Protein AF-A0A4P9Y9Q7-F1 (afdb_monomer_lite)

pLDDT: mean 98.29, std 0.72, range [94.69, 98.94]

InterPro domains:
  IPR002110 Ankyrin repeat [PF12796] (1-84)
  IPR002110 Ankyrin repeat [PF12796] (93-169)
  IPR002110 Ankyrin repeat [SM00248] (24-54)
  IPR002110 Ankyrin repeat [SM00248] (55-85)
  IPR002110 Ankyrin repeat [SM00248] (86-116)
  IPR002110 Ankyrin repeat [SM00248] (117-147)
  IPR036770 Ankyrin repeat-containing domain superfamily [G3DSA:1.25.40.20] (1-81)
  IPR036770 Ankyrin repeat-containing domain superfamily [G3DSA:1.25.40.20] (82-169)
  IPR036770 Ankyrin repeat-containing domain superfamily [SSF48403] (1-169)

Radius of gyration: 17.68 Å; chains: 1; bounding box: 41×24×50 Å

Secondary structure (DSSP, 8-state):
-GGGT-HHHHHHHHHSTT--TTHHHHHHHHHHHHTT-HHHHHHHHHSTT--TTHHHHHHHHHHHHTT-HHHHHHHHTSTT--TTHHHHHHHHHHHHHT-HHHHHHHHTSTT--TTHHHHHHHHHHHHHT-HHHHHHHHTSTT--TTHHHHHHHHHHHHHT-HHHHHHH-

Structure (mmCIF, N/CA/C/O backbone):
data_AF-A0A4P9Y9Q7-F1
#
_entry.id   AF-A0A4P9Y9Q7-F1
#
loop_
_atom_site.group_PDB
_atom_site.id
_atom_site.type_symbol
_atom_site.label_atom_id
_atom_site.label_alt_id
_atom_site.label_comp_id
_atom_site.label_asym_id
_atom_site.label_entity_id
_atom_site.label_seq_id
_atom_site.pdbx_PDB_ins_code
_atom_site.Cartn_x
_atom_site.Cartn_y
_atom_site.Cartn_z
_atom_site.occupancy
_atom_site.B_iso_or_equiv
_atom_site.auth_seq_id
_atom_site.auth_comp_id
_atom_site.auth_asym_id
_atom_site.auth_atom_id
_atom_site.pdbx_PDB_model_num
ATOM 1 N N . ALA A 1 1 ? 17.205 9.954 -12.767 1.00 95.06 1 ALA A N 1
ATOM 2 C CA . ALA A 1 1 ? 16.114 10.262 -13.720 1.00 95.06 1 ALA A CA 1
ATOM 3 C C . ALA A 1 1 ? 14.741 9.915 -13.139 1.00 95.06 1 ALA A C 1
ATOM 5 O O . ALA A 1 1 ? 13.891 10.799 -13.084 1.00 95.06 1 ALA A O 1
ATOM 6 N N . SER A 1 2 ? 14.554 8.688 -12.636 1.00 96.81 2 SER A N 1
ATOM 7 C CA . SER A 1 2 ? 13.266 8.188 -12.132 1.00 96.81 2 SER A CA 1
ATOM 8 C C . SER A 1 2 ? 12.683 8.979 -10.956 1.00 96.81 2 SER A C 1
ATOM 10 O O . SER A 1 2 ? 11.522 9.361 -11.007 1.00 96.81 2 SER A O 1
ATOM 12 N N . GLN A 1 3 ? 13.505 9.329 -9.959 1.00 97.62 3 GLN A N 1
ATOM 13 C CA . GLN A 1 3 ? 13.097 10.163 -8.813 1.00 97.62 3 GLN A CA 1
ATOM 14 C C . GLN A 1 3 ? 12.492 11.518 -9.217 1.00 97.62 3 GLN A C 1
ATOM 16 O O . GLN A 1 3 ? 11.604 12.027 -8.546 1.00 97.62 3 GLN A O 1
ATOM 21 N N . ASN A 1 4 ? 12.977 12.096 -10.318 1.00 97.94 4 ASN A N 1
ATOM 22 C CA . ASN A 1 4 ? 12.585 13.424 -10.794 1.00 97.94 4 ASN A CA 1
ATOM 23 C C . ASN A 1 4 ? 11.605 13.355 -11.978 1.00 97.94 4 ASN A C 1
ATOM 25 O O . ASN A 1 4 ? 11.464 14.343 -12.696 1.00 97.94 4 ASN A O 1
ATOM 29 N N . GLY A 1 5 ? 11.014 12.186 -12.255 1.00 97.62 5 GLY A N 1
ATOM 30 C CA . GLY A 1 5 ? 10.005 12.032 -13.306 1.00 97.62 5 GLY A CA 1
ATOM 31 C C . GLY A 1 5 ? 10.515 12.312 -14.723 1.00 97.62 5 GLY A C 1
ATOM 32 O O . GLY A 1 5 ? 9.748 12.717 -15.590 1.00 97.62 5 GLY A O 1
ATOM 33 N N . ARG A 1 6 ? 11.822 12.162 -14.986 1.00 98.44 6 ARG A N 1
ATOM 34 C CA . ARG A 1 6 ? 12.420 12.499 -16.293 1.00 98.44 6 ARG A CA 1
ATOM 35 C C . ARG A 1 6 ? 12.188 11.371 -17.304 1.00 98.44 6 ARG A C 1
ATOM 37 O O . ARG A 1 6 ? 13.109 10.610 -17.582 1.00 98.44 6 ARG A O 1
ATOM 44 N N . ILE A 1 7 ? 10.964 11.274 -17.826 1.00 98.25 7 ILE A N 1
ATOM 45 C CA . ILE A 1 7 ? 10.473 10.170 -18.676 1.00 98.25 7 ILE A CA 1
ATOM 46 C C . ILE A 1 7 ? 11.435 9.856 -19.831 1.00 98.25 7 ILE A C 1
ATOM 48 O O . ILE A 1 7 ? 11.906 8.728 -19.937 1.00 98.25 7 ILE A O 1
ATOM 52 N N . GLU A 1 8 ? 11.788 10.846 -20.655 1.00 98.38 8 GLU A N 1
ATOM 53 C CA . GLU A 1 8 ? 12.635 10.619 -21.839 1.00 98.38 8 GLU A CA 1
ATOM 54 C C . GLU A 1 8 ? 14.058 10.169 -21.480 1.00 98.38 8 GLU A C 1
ATOM 56 O O . GLU A 1 8 ? 14.638 9.324 -22.157 1.00 98.38 8 GLU A O 1
ATOM 61 N N . VAL A 1 9 ? 14.599 10.649 -20.355 1.00 98.44 9 VAL A N 1
ATOM 62 C CA . VAL A 1 9 ? 15.901 10.185 -19.851 1.00 98.44 9 VAL A CA 1
ATOM 63 C C . VAL A 1 9 ? 15.800 8.741 -19.359 1.00 98.44 9 VAL A C 1
ATOM 65 O O . VAL A 1 9 ? 16.712 7.959 -19.594 1.00 98.44 9 VAL A O 1
ATOM 68 N N . VAL A 1 10 ? 14.701 8.365 -18.697 1.00 98.44 10 VAL A N 1
ATOM 69 C CA . VAL A 1 10 ? 14.476 6.973 -18.274 1.00 98.44 10 VAL A CA 1
ATOM 70 C C . VAL A 1 10 ? 14.375 6.052 -19.490 1.00 98.44 10 VAL A C 1
ATOM 72 O O . VAL A 1 10 ? 15.064 5.040 -19.510 1.00 98.44 10 VAL A O 1
ATOM 75 N N . LYS A 1 11 ? 13.601 6.415 -20.523 1.00 98.31 11 LYS A N 1
ATOM 76 C CA . LYS A 1 11 ? 13.508 5.628 -21.767 1.00 98.31 11 LYS A CA 1
ATOM 77 C C . LYS A 1 11 ? 14.877 5.412 -22.411 1.00 98.31 11 LYS A C 1
ATOM 79 O O . LYS A 1 11 ? 15.222 4.283 -22.740 1.00 98.31 11 LYS A O 1
ATOM 84 N N . LEU A 1 12 ? 15.658 6.486 -22.553 1.00 98.19 12 LEU A N 1
ATOM 85 C CA . LEU A 1 12 ? 16.999 6.422 -23.133 1.00 98.19 12 LEU A CA 1
ATOM 86 C C . LEU A 1 12 ? 17.926 5.508 -22.317 1.00 98.19 12 LEU A C 1
ATOM 88 O O . LEU A 1 12 ? 18.636 4.692 -22.893 1.00 98.19 12 LEU A O 1
ATOM 92 N N . LEU A 1 13 ? 17.898 5.616 -20.985 1.00 97.94 13 LEU A N 1
ATOM 93 C CA . LEU A 1 13 ? 18.719 4.781 -20.106 1.00 97.94 13 LEU A CA 1
ATOM 94 C C . LEU A 1 13 ? 18.309 3.304 -20.155 1.00 97.94 13 LEU A C 1
ATOM 96 O O . LEU A 1 13 ? 19.184 2.451 -20.183 1.00 97.94 13 LEU A O 1
ATOM 100 N N . LEU A 1 14 ? 17.010 2.988 -20.193 1.00 97.81 14 LEU A N 1
ATOM 101 C CA . LEU A 1 14 ? 16.543 1.596 -20.255 1.00 97.81 14 LEU A CA 1
ATOM 102 C C . LEU A 1 14 ? 16.912 0.902 -21.573 1.00 97.81 14 LEU A C 1
ATOM 104 O O . LEU A 1 14 ? 17.129 -0.309 -21.574 1.00 97.81 14 LEU A O 1
ATOM 108 N N . ALA A 1 15 ? 17.030 1.658 -22.669 1.00 97.69 15 ALA A N 1
ATOM 109 C CA . ALA A 1 15 ? 17.460 1.139 -23.967 1.00 97.69 15 ALA A CA 1
ATOM 110 C C . ALA A 1 15 ? 18.963 0.794 -24.032 1.00 97.69 15 ALA A C 1
ATOM 112 O O . ALA A 1 15 ? 19.380 0.059 -24.926 1.00 97.69 15 ALA A O 1
ATOM 113 N N . ASP A 1 16 ? 19.784 1.309 -23.112 1.00 97.50 16 ASP A N 1
ATOM 114 C CA . ASP A 1 16 ? 21.216 1.013 -23.054 1.00 97.50 16 ASP A CA 1
ATOM 115 C C . ASP A 1 16 ? 21.466 -0.263 -22.235 1.00 97.50 16 ASP A C 1
ATOM 117 O O . ASP A 1 16 ? 21.176 -0.331 -21.039 1.00 97.50 16 ASP A O 1
ATOM 121 N N . SER A 1 17 ? 22.050 -1.285 -22.864 1.00 94.69 17 SER A N 1
ATOM 122 C CA . SER A 1 17 ? 22.299 -2.587 -22.232 1.00 94.69 17 SER A CA 1
ATOM 123 C C . SER A 1 17 ? 23.288 -2.535 -21.064 1.00 94.69 17 SER A C 1
ATOM 125 O O . SER A 1 17 ? 23.381 -3.494 -20.303 1.00 94.69 17 SER A O 1
ATOM 127 N N . ARG A 1 18 ? 24.052 -1.444 -20.919 1.00 96.88 18 ARG A N 1
ATOM 128 C CA . ARG A 1 18 ? 24.986 -1.242 -19.801 1.00 96.88 18 ARG A CA 1
ATOM 129 C C . ARG A 1 18 ? 24.283 -0.756 -18.537 1.00 96.88 18 ARG A C 1
ATOM 131 O O . ARG A 1 18 ? 24.880 -0.787 -17.464 1.00 96.88 18 ARG A O 1
ATOM 138 N N . VAL A 1 19 ? 23.051 -0.263 -18.658 1.00 97.44 19 VAL A N 1
ATOM 139 C CA . VAL A 1 19 ? 22.256 0.191 -17.520 1.00 97.44 19 VAL A CA 1
ATOM 140 C C . VAL A 1 19 ? 21.544 -1.006 -16.913 1.00 97.44 19 VAL A C 1
ATOM 142 O O . VAL A 1 19 ? 20.768 -1.686 -17.581 1.00 97.44 19 VAL A O 1
ATOM 145 N N . ASP A 1 20 ? 21.776 -1.222 -15.625 1.00 97.75 20 ASP A N 1
ATOM 146 C CA . ASP A 1 20 ? 21.028 -2.175 -14.817 1.00 97.75 20 ASP A CA 1
ATOM 147 C C . ASP A 1 20 ? 19.927 -1.438 -14.027 1.00 97.75 20 ASP A C 1
ATOM 149 O O . ASP A 1 20 ? 20.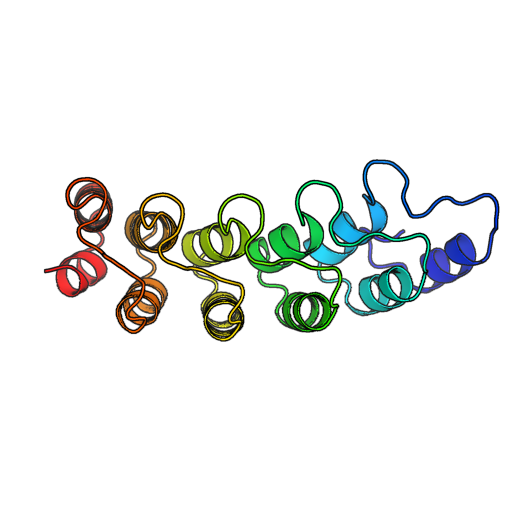232 -0.737 -13.055 1.00 97.75 20 ASP A O 1
ATOM 153 N N . PRO A 1 21 ? 18.643 -1.545 -14.422 1.00 97.25 21 PRO A N 1
ATOM 154 C CA . PRO A 1 21 ? 17.556 -0.875 -13.716 1.00 97.25 21 PRO A CA 1
ATOM 155 C C . PRO A 1 21 ? 17.216 -1.526 -12.363 1.00 97.25 21 PRO A C 1
ATOM 157 O O . PRO A 1 21 ? 16.503 -0.897 -11.572 1.00 97.25 21 PRO A O 1
ATOM 160 N N . SER A 1 22 ? 17.753 -2.726 -12.089 1.00 97.62 22 SER A N 1
ATOM 161 C CA . SER A 1 22 ? 17.583 -3.474 -10.836 1.00 97.62 22 SER A CA 1
ATOM 162 C C . SER A 1 22 ? 18.587 -3.089 -9.743 1.00 97.62 22 SER A C 1
ATOM 164 O O . SER A 1 22 ? 18.421 -3.466 -8.580 1.00 97.62 22 SER A O 1
ATOM 166 N N . ALA A 1 23 ? 19.592 -2.278 -10.087 1.00 97.62 23 ALA A N 1
ATOM 167 C CA . ALA A 1 23 ? 20.644 -1.852 -9.174 1.00 97.62 23 ALA A CA 1
ATOM 168 C C . ALA A 1 23 ? 20.107 -1.208 -7.877 1.00 97.62 23 ALA A C 1
ATOM 170 O O . ALA A 1 23 ? 19.099 -0.486 -7.870 1.00 97.62 23 ALA A O 1
ATOM 171 N N . CYS A 1 24 ? 20.837 -1.433 -6.776 1.00 97.44 24 CYS A N 1
ATOM 172 C CA . CYS A 1 24 ? 20.500 -0.953 -5.429 1.00 97.44 24 CYS A CA 1
ATOM 173 C C . CYS A 1 24 ? 19.081 -1.361 -4.986 1.00 97.44 24 CYS A C 1
ATOM 175 O O . CYS A 1 24 ? 18.295 -0.513 -4.561 1.00 97.44 24 CYS A O 1
ATOM 177 N N . ASP A 1 25 ? 18.747 -2.644 -5.122 1.00 97.75 25 ASP A N 1
ATOM 178 C CA . ASP A 1 25 ? 17.429 -3.198 -4.791 1.00 97.75 25 ASP A CA 1
ATOM 179 C C . ASP A 1 25 ? 16.292 -2.466 -5.513 1.00 97.75 25 ASP A C 1
ATOM 181 O O . ASP A 1 25 ? 15.342 -1.980 -4.890 1.00 97.75 25 ASP A O 1
ATOM 185 N N . ASN A 1 26 ? 16.417 -2.339 -6.837 1.00 98.12 26 ASN A N 1
ATOM 186 C CA . ASN A 1 26 ? 15.435 -1.682 -7.696 1.00 98.12 26 ASN A CA 1
ATOM 187 C C . ASN A 1 26 ? 15.112 -0.243 -7.234 1.00 98.12 26 ASN A C 1
ATOM 189 O O . ASN A 1 26 ? 13.963 0.212 -7.246 1.00 98.12 26 ASN A O 1
ATOM 193 N N . ASN A 1 27 ? 16.134 0.520 -6.826 1.00 98.25 27 ASN A N 1
ATOM 194 C CA . ASN A 1 27 ? 15.951 1.879 -6.297 1.00 98.25 27 ASN A CA 1
ATOM 195 C C . ASN A 1 27 ? 15.240 2.815 -7.295 1.00 98.25 27 ASN A C 1
ATOM 197 O O . ASN A 1 27 ? 14.516 3.735 -6.912 1.00 98.25 27 ASN A O 1
ATOM 201 N N . SER A 1 28 ? 15.426 2.572 -8.595 1.00 98.19 28 SER A N 1
ATOM 202 C CA . SER A 1 28 ? 14.826 3.355 -9.676 1.00 98.19 28 SER A CA 1
ATOM 203 C C . SER A 1 28 ? 13.289 3.377 -9.603 1.00 98.19 28 SER A C 1
ATOM 205 O O . SER A 1 28 ? 12.697 4.463 -9.614 1.00 98.19 28 SER A O 1
ATOM 207 N N . ILE A 1 29 ? 12.648 2.209 -9.474 1.00 98.81 29 ILE A N 1
ATOM 208 C CA . ILE A 1 29 ? 11.188 2.078 -9.371 1.00 98.81 29 ILE A CA 1
ATOM 209 C C . ILE A 1 29 ? 10.692 2.519 -8.000 1.00 98.81 29 ILE A C 1
ATOM 211 O O . ILE A 1 29 ? 9.697 3.237 -7.931 1.00 98.81 29 ILE A O 1
ATOM 215 N N . ARG A 1 30 ? 11.424 2.215 -6.921 1.00 98.69 30 ARG A N 1
ATOM 216 C CA . ARG A 1 30 ? 11.085 2.666 -5.561 1.00 98.69 30 ARG A CA 1
ATOM 217 C C . ARG A 1 30 ? 10.987 4.190 -5.478 1.00 98.69 30 ARG A C 1
ATOM 219 O O . ARG A 1 30 ? 9.993 4.719 -4.985 1.00 98.69 30 ARG A O 1
ATOM 226 N N . LEU A 1 31 ? 11.964 4.914 -6.032 1.00 98.75 31 LEU A N 1
ATOM 227 C CA . LEU A 1 31 ? 11.954 6.381 -6.056 1.00 98.75 31 LEU A CA 1
ATOM 228 C C . LEU A 1 31 ? 10.891 6.959 -6.995 1.00 98.75 31 LEU A C 1
ATOM 230 O O . LEU A 1 31 ? 10.329 8.009 -6.684 1.00 98.75 31 LEU A O 1
ATOM 234 N N . ALA A 1 32 ? 10.600 6.308 -8.123 1.00 98.81 32 ALA A N 1
ATOM 235 C CA . ALA A 1 32 ? 9.495 6.722 -8.987 1.00 98.81 32 ALA A CA 1
ATOM 236 C C . ALA A 1 32 ? 8.144 6.578 -8.269 1.00 98.81 32 ALA A C 1
ATOM 238 O O . ALA A 1 32 ? 7.332 7.500 -8.313 1.00 98.81 32 ALA A O 1
ATOM 239 N N . CYS A 1 33 ? 7.947 5.466 -7.554 1.00 98.81 33 CYS A N 1
ATOM 240 C CA . CYS A 1 33 ? 6.732 5.189 -6.795 1.00 98.81 33 CYS A CA 1
ATOM 241 C C . CYS A 1 33 ? 6.561 6.149 -5.618 1.00 98.81 33 CYS A C 1
ATOM 243 O O . CYS A 1 33 ? 5.485 6.716 -5.452 1.00 98.81 33 CYS A O 1
ATOM 245 N N . LYS A 1 34 ? 7.638 6.408 -4.863 1.00 98.75 34 LYS A N 1
ATOM 246 C CA . LYS A 1 34 ? 7.659 7.373 -3.753 1.00 98.75 34 LYS A CA 1
ATOM 247 C C . LYS A 1 34 ? 7.244 8.787 -4.156 1.00 98.75 34 LYS A C 1
ATOM 249 O O . LYS A 1 34 ? 6.699 9.495 -3.325 1.00 98.75 34 LYS A O 1
ATOM 254 N N . ASN A 1 35 ? 7.569 9.205 -5.380 1.00 98.62 35 ASN A N 1
ATOM 255 C CA . ASN A 1 35 ? 7.296 10.558 -5.877 1.00 98.62 35 ASN A CA 1
ATOM 256 C C . ASN A 1 35 ? 6.107 10.612 -6.854 1.00 98.62 35 ASN A C 1
ATOM 258 O O . ASN A 1 35 ? 5.862 11.656 -7.455 1.00 98.62 35 ASN A O 1
ATOM 262 N N . GLY A 1 36 ? 5.391 9.501 -7.054 1.00 98.50 36 GLY A N 1
ATOM 263 C CA . GLY A 1 36 ? 4.152 9.486 -7.831 1.00 98.50 36 GLY A CA 1
ATOM 264 C C . GLY A 1 36 ? 4.326 9.581 -9.347 1.00 98.50 36 GLY A C 1
ATOM 265 O O . GLY A 1 36 ? 3.377 9.929 -10.048 1.00 98.50 36 GLY A O 1
ATOM 266 N N . HIS A 1 37 ? 5.511 9.277 -9.886 1.00 98.81 37 HIS A N 1
ATOM 267 C CA . HIS A 1 37 ? 5.804 9.421 -11.319 1.00 98.81 37 HIS A CA 1
ATOM 268 C C . HIS A 1 37 ? 5.237 8.256 -12.136 1.00 98.81 37 HIS A C 1
ATOM 270 O O . HIS A 1 37 ? 5.984 7.407 -12.618 1.00 98.81 37 HIS A O 1
ATOM 276 N N . ILE A 1 38 ? 3.914 8.218 -12.301 1.00 98.69 38 ILE A N 1
ATOM 277 C CA . ILE A 1 38 ? 3.176 7.087 -12.886 1.00 98.69 38 ILE A CA 1
ATOM 278 C C . ILE A 1 38 ? 3.730 6.605 -14.236 1.00 98.69 38 ILE A C 1
ATOM 280 O O . ILE A 1 38 ? 3.918 5.407 -14.426 1.00 98.69 38 ILE A O 1
ATOM 284 N N . GLU A 1 39 ? 4.074 7.513 -15.150 1.00 98.75 39 GLU A N 1
ATOM 285 C CA . GLU A 1 39 ? 4.610 7.139 -16.467 1.00 98.75 39 GLU A CA 1
ATOM 286 C C . GLU A 1 39 ? 6.014 6.526 -16.378 1.00 98.75 39 GLU A C 1
ATOM 288 O O . GLU A 1 39 ? 6.347 5.614 -17.130 1.00 98.75 39 GLU A O 1
ATOM 293 N N . VAL A 1 40 ? 6.829 6.962 -15.414 1.00 98.88 40 VAL A N 1
ATOM 294 C CA . VAL A 1 40 ? 8.121 6.322 -15.134 1.00 98.88 40 VAL A CA 1
ATOM 295 C C . VAL A 1 40 ? 7.911 4.935 -14.527 1.00 98.88 40 VAL A C 1
ATOM 297 O O . VAL A 1 40 ? 8.624 4.008 -14.897 1.00 98.88 40 VAL A O 1
ATOM 300 N N . VAL A 1 41 ? 6.934 4.772 -13.628 1.00 98.88 41 VAL A N 1
ATOM 301 C CA . VAL A 1 41 ? 6.608 3.463 -13.041 1.00 98.88 41 VAL A CA 1
ATOM 302 C C . VAL A 1 41 ? 6.155 2.487 -14.129 1.00 98.88 41 VAL A C 1
ATOM 304 O O . VAL A 1 41 ? 6.671 1.378 -14.174 1.00 98.88 41 VAL A O 1
ATOM 307 N N . LYS A 1 42 ? 5.284 2.906 -15.059 1.00 98.81 42 LYS A N 1
ATOM 308 C CA . LYS A 1 42 ? 4.870 2.080 -16.210 1.00 98.81 42 LYS A CA 1
ATOM 309 C C . LYS A 1 42 ? 6.060 1.620 -17.053 1.00 98.81 42 LYS A C 1
ATOM 311 O O . LYS A 1 42 ? 6.151 0.440 -17.375 1.00 98.81 42 LYS A O 1
ATOM 316 N N . LEU A 1 43 ? 6.974 2.535 -17.387 1.00 98.62 43 LEU A N 1
ATOM 317 C CA . LEU A 1 43 ? 8.178 2.202 -18.157 1.00 98.62 43 LEU A CA 1
ATOM 318 C C . LEU A 1 43 ? 9.063 1.189 -17.431 1.00 98.62 43 LEU A C 1
ATOM 320 O O . LEU A 1 43 ? 9.551 0.254 -18.054 1.00 98.62 43 LEU A O 1
ATOM 324 N N . LEU A 1 44 ? 9.262 1.373 -16.124 1.00 98.69 44 LEU A N 1
ATOM 325 C CA . LEU A 1 44 ? 10.085 0.472 -15.323 1.00 98.69 44 LEU A CA 1
ATOM 326 C C . LEU A 1 44 ? 9.426 -0.901 -15.161 1.00 98.69 44 LEU A C 1
ATOM 328 O O . LEU A 1 44 ? 10.107 -1.901 -15.319 1.00 98.69 44 LEU A O 1
ATOM 332 N N . LEU A 1 45 ? 8.114 -0.973 -14.915 1.00 98.69 45 LEU A N 1
ATOM 333 C CA . LEU A 1 45 ? 7.395 -2.249 -14.792 1.00 98.69 45 LEU A CA 1
ATOM 334 C C . LEU A 1 45 ? 7.382 -3.062 -16.092 1.00 98.69 45 LEU A C 1
ATOM 336 O O . LEU A 1 45 ? 7.334 -4.291 -16.023 1.00 98.69 45 LEU A O 1
ATOM 340 N N . ALA A 1 46 ? 7.424 -2.393 -17.248 1.00 98.44 46 ALA A N 1
ATOM 341 C CA . ALA A 1 46 ? 7.500 -3.035 -18.558 1.00 98.44 46 ALA A CA 1
ATOM 342 C C . ALA A 1 46 ? 8.885 -3.639 -18.861 1.00 98.44 46 ALA A C 1
ATOM 344 O O . ALA A 1 46 ? 9.001 -4.476 -19.756 1.00 98.44 46 ALA A O 1
ATOM 345 N N . ASP A 1 47 ? 9.929 -3.235 -18.135 1.00 98.19 47 ASP A N 1
ATOM 346 C CA . ASP A 1 47 ? 11.265 -3.808 -18.265 1.00 98.19 47 ASP A CA 1
ATOM 347 C C . ASP A 1 47 ? 11.385 -5.065 -17.394 1.00 98.19 47 ASP A C 1
ATOM 349 O O . ASP A 1 47 ? 11.268 -5.012 -16.169 1.00 98.19 47 ASP A O 1
ATOM 353 N N . SER A 1 48 ? 11.643 -6.218 -18.016 1.00 97.19 48 SER A N 1
ATOM 354 C CA . SER A 1 48 ? 11.696 -7.511 -17.322 1.00 97.19 48 SER A CA 1
ATOM 355 C C . SER A 1 48 ? 12.830 -7.625 -16.301 1.00 97.19 48 SER A C 1
ATOM 357 O O . SER A 1 48 ? 12.821 -8.548 -15.491 1.00 97.19 48 SER A O 1
ATOM 359 N N . ARG A 1 49 ? 13.823 -6.728 -16.349 1.00 98.00 49 ARG A N 1
ATOM 360 C CA . ARG A 1 49 ? 14.925 -6.676 -15.378 1.00 98.00 49 ARG A CA 1
ATOM 361 C C . ARG A 1 49 ? 14.496 -6.033 -14.059 1.00 98.00 49 ARG A C 1
ATOM 363 O O . ARG A 1 49 ? 15.180 -6.214 -13.060 1.00 98.00 49 ARG A O 1
ATOM 370 N N . VAL A 1 50 ? 13.403 -5.268 -14.050 1.00 98.62 50 VAL A N 1
ATOM 371 C CA . VAL A 1 50 ? 12.898 -4.598 -12.849 1.00 98.62 50 VAL A CA 1
ATOM 372 C C . VAL A 1 50 ? 12.032 -5.556 -12.043 1.00 98.62 50 VAL A C 1
ATOM 374 O O . VAL A 1 50 ? 11.064 -6.124 -12.548 1.00 98.62 50 VAL A O 1
ATOM 377 N N . ASP A 1 51 ? 12.344 -5.670 -10.758 1.00 98.69 51 ASP A N 1
ATOM 378 C CA . ASP A 1 51 ? 11.549 -6.393 -9.774 1.00 98.69 51 ASP A CA 1
ATOM 379 C C . ASP A 1 51 ? 10.866 -5.400 -8.812 1.00 98.69 51 ASP A C 1
ATOM 381 O O . ASP A 1 51 ? 11.529 -4.819 -7.945 1.00 98.69 51 ASP A O 1
ATOM 385 N N . PRO A 1 52 ? 9.542 -5.175 -8.936 1.00 98.62 52 PRO A N 1
ATOM 386 C CA . PRO A 1 52 ? 8.812 -4.276 -8.044 1.00 98.62 52 PRO A CA 1
ATOM 387 C C . PRO A 1 52 ? 8.625 -4.833 -6.620 1.00 98.62 52 PRO A C 1
ATOM 389 O O . PRO A 1 52 ? 8.228 -4.075 -5.731 1.00 98.62 52 PRO A O 1
ATOM 392 N N . SER A 1 53 ? 8.919 -6.119 -6.389 1.00 98.50 53 SER A N 1
ATOM 393 C CA . SER A 1 53 ? 8.834 -6.772 -5.075 1.00 98.50 53 SER A CA 1
ATOM 394 C C . SER A 1 53 ? 10.101 -6.610 -4.226 1.00 98.50 53 SER A C 1
ATOM 396 O O . SER A 1 53 ? 10.099 -6.895 -3.023 1.00 98.50 53 SER A O 1
ATOM 398 N N . ALA A 1 54 ? 11.178 -6.093 -4.825 1.00 98.25 54 ALA A N 1
ATOM 399 C CA . ALA A 1 54 ? 12.460 -5.909 -4.165 1.00 98.25 54 ALA A CA 1
ATOM 400 C C . ALA A 1 54 ? 12.369 -5.038 -2.899 1.00 98.25 54 ALA A C 1
ATOM 402 O O . ALA A 1 54 ? 11.505 -4.166 -2.745 1.00 98.25 54 ALA A O 1
ATOM 403 N N . TYR A 1 55 ? 13.312 -5.274 -1.982 1.00 97.88 55 TYR A N 1
ATOM 404 C CA . TYR A 1 55 ? 13.394 -4.594 -0.687 1.00 97.88 55 TYR A CA 1
ATOM 405 C C . TYR A 1 55 ? 12.090 -4.686 0.132 1.00 97.88 55 TYR A C 1
ATOM 407 O O . TYR A 1 55 ? 11.652 -3.713 0.748 1.00 97.88 55 TYR A O 1
ATOM 415 N N . PHE A 1 56 ? 11.476 -5.875 0.158 1.00 97.88 56 PHE A N 1
ATOM 416 C CA . PHE A 1 56 ? 10.220 -6.151 0.868 1.00 97.88 56 PHE A CA 1
ATOM 417 C C . PHE A 1 56 ? 9.033 -5.331 0.333 1.00 97.88 56 PHE A C 1
ATOM 419 O O . PHE A 1 56 ? 8.323 -4.686 1.106 1.00 97.88 56 PHE A O 1
ATOM 426 N N . ASN A 1 57 ? 8.825 -5.350 -0.988 1.00 98.44 57 ASN A N 1
ATOM 427 C CA . ASN A 1 57 ? 7.746 -4.628 -1.673 1.00 98.44 57 ASN A CA 1
ATOM 428 C C . ASN A 1 57 ? 7.756 -3.115 -1.373 1.00 98.44 57 ASN A C 1
ATOM 430 O O . ASN A 1 57 ? 6.718 -2.467 -1.200 1.00 98.44 57 ASN A O 1
ATOM 434 N N . ASP A 1 58 ? 8.948 -2.515 -1.312 1.00 98.50 58 ASP A N 1
ATOM 435 C CA . ASP A 1 58 ? 9.090 -1.112 -0.909 1.00 98.50 58 ASP A CA 1
ATOM 436 C C . ASP A 1 58 ? 8.439 -0.140 -1.899 1.00 98.50 58 ASP A C 1
ATOM 438 O O . ASP A 1 58 ? 7.981 0.929 -1.506 1.00 98.50 58 ASP A O 1
ATOM 442 N N . ALA A 1 59 ? 8.356 -0.507 -3.181 1.00 98.69 59 ALA A N 1
ATOM 443 C CA . ALA A 1 59 ? 7.712 0.315 -4.201 1.00 98.69 59 ALA A CA 1
ATOM 444 C C . ALA A 1 59 ? 6.236 0.604 -3.862 1.00 98.69 59 ALA A C 1
ATOM 446 O O . ALA A 1 59 ? 5.837 1.771 -3.814 1.00 98.69 59 ALA A O 1
ATOM 447 N N . VAL A 1 60 ? 5.440 -0.432 -3.559 1.00 98.88 60 VAL A N 1
ATOM 448 C CA . VAL A 1 60 ? 4.024 -0.258 -3.179 1.00 98.88 60 VAL A CA 1
ATOM 449 C C . VAL A 1 60 ? 3.895 0.403 -1.816 1.00 98.88 60 VAL A C 1
ATOM 451 O O . VAL A 1 60 ? 3.057 1.288 -1.645 1.00 98.88 60 VAL A O 1
ATOM 454 N N . ARG A 1 61 ? 4.783 0.073 -0.873 1.00 98.75 61 ARG A N 1
ATOM 455 C CA . ARG A 1 61 ? 4.821 0.702 0.447 1.00 98.75 61 ARG A CA 1
ATOM 456 C C . ARG A 1 61 ? 5.016 2.219 0.362 1.00 98.75 61 ARG A C 1
ATOM 458 O O . ARG A 1 61 ? 4.243 2.961 0.964 1.00 98.75 61 ARG A O 1
ATOM 465 N N . LEU A 1 62 ? 6.000 2.679 -0.411 1.00 98.81 62 LEU A N 1
ATOM 466 C CA . LEU A 1 62 ? 6.299 4.101 -0.596 1.00 98.81 62 LEU A CA 1
ATOM 467 C C . LEU A 1 62 ? 5.180 4.835 -1.347 1.00 98.81 62 LEU A C 1
ATOM 469 O O . LEU A 1 62 ? 4.871 5.978 -1.007 1.00 98.81 62 LEU A O 1
ATOM 473 N N . ALA A 1 63 ? 4.550 4.191 -2.336 1.00 98.88 63 ALA A N 1
ATOM 474 C CA . ALA A 1 63 ? 3.387 4.759 -3.020 1.00 98.88 63 ALA A CA 1
ATOM 475 C C . ALA A 1 63 ? 2.195 4.940 -2.062 1.00 98.88 63 ALA A C 1
ATOM 477 O O . ALA A 1 63 ? 1.537 5.982 -2.090 1.00 98.88 63 ALA A O 1
A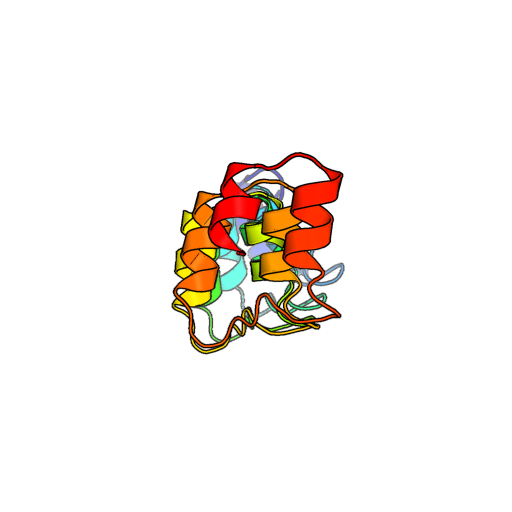TOM 478 N N . CYS A 1 64 ? 1.955 3.958 -1.184 1.00 98.75 64 CYS A N 1
ATOM 479 C CA . CYS A 1 64 ? 0.897 4.012 -0.176 1.00 98.75 64 CYS A CA 1
ATOM 480 C C . CYS A 1 64 ? 1.174 5.077 0.891 1.00 98.75 64 CYS A C 1
ATOM 482 O O . CYS A 1 64 ? 0.280 5.845 1.232 1.00 98.75 64 CYS A O 1
ATOM 484 N N . GLU A 1 65 ? 2.413 5.170 1.380 1.00 98.75 65 GLU A N 1
ATOM 485 C CA . GLU A 1 65 ? 2.834 6.166 2.373 1.00 98.75 65 GLU A CA 1
ATOM 486 C C . GLU A 1 65 ? 2.629 7.611 1.886 1.00 98.75 65 GLU A C 1
ATOM 488 O O . GLU A 1 65 ? 2.257 8.480 2.679 1.00 98.75 65 GLU A O 1
ATOM 493 N N . ASN A 1 66 ? 2.841 7.862 0.589 1.00 98.56 66 ASN A N 1
ATOM 494 C CA . ASN A 1 66 ? 2.793 9.196 -0.025 1.00 98.56 66 ASN A CA 1
ATOM 495 C C . ASN A 1 66 ? 1.482 9.479 -0.789 1.00 98.56 66 ASN A C 1
ATOM 497 O O . ASN A 1 66 ? 1.379 10.487 -1.483 1.00 98.56 66 ASN A O 1
ATOM 501 N N . SER A 1 67 ? 0.457 8.631 -0.638 1.00 98.25 67 SER A N 1
ATOM 502 C CA . SER A 1 67 ? -0.880 8.832 -1.227 1.00 98.25 67 SER A CA 1
ATOM 503 C C . SER A 1 67 ? -0.916 8.891 -2.763 1.00 98.25 67 SER A C 1
ATOM 505 O O . SER A 1 67 ? -1.755 9.561 -3.369 1.00 98.25 67 SER A O 1
ATOM 507 N N . HIS A 1 68 ? -0.015 8.178 -3.441 1.00 98.75 68 HIS A N 1
ATOM 508 C CA . HIS A 1 68 ? 0.022 8.149 -4.905 1.00 98.75 68 HIS A CA 1
ATOM 509 C C . HIS A 1 68 ? -0.968 7.123 -5.468 1.00 98.75 68 HIS A C 1
ATOM 511 O O . HIS A 1 68 ? -0.572 6.078 -5.975 1.00 98.75 68 HIS A O 1
ATOM 517 N N . ILE A 1 69 ? -2.264 7.439 -5.384 1.00 98.81 69 ILE A N 1
ATOM 518 C CA . ILE A 1 69 ? -3.394 6.541 -5.690 1.00 98.81 69 ILE A CA 1
ATOM 519 C C . ILE A 1 69 ? -3.228 5.797 -7.027 1.00 98.81 69 ILE A C 1
ATOM 521 O O . ILE A 1 69 ? -3.342 4.574 -7.066 1.00 98.81 69 ILE A O 1
ATOM 525 N N . GLU A 1 70 ? -2.911 6.500 -8.116 1.00 98.81 70 GLU A N 1
ATOM 526 C CA . GLU A 1 70 ? -2.775 5.863 -9.436 1.00 98.81 70 GLU A CA 1
ATOM 527 C C . GLU A 1 70 ? -1.550 4.942 -9.533 1.00 98.81 70 GLU A C 1
ATOM 529 O O . GLU A 1 70 ? -1.597 3.919 -10.213 1.00 98.81 70 GLU A O 1
ATOM 534 N N . VAL A 1 71 ? -0.472 5.248 -8.802 1.00 98.94 71 VAL A N 1
ATOM 535 C CA . VAL A 1 71 ? 0.685 4.347 -8.689 1.00 98.94 71 VAL A CA 1
ATOM 536 C C . VAL A 1 71 ? 0.323 3.116 -7.864 1.00 98.94 71 VAL A C 1
ATOM 538 O O . VAL A 1 71 ? 0.693 2.013 -8.249 1.00 98.94 71 VAL A O 1
ATOM 541 N N . VAL A 1 72 ? -0.430 3.278 -6.772 1.00 98.88 72 VAL A N 1
ATOM 542 C CA . VAL A 1 72 ? -0.908 2.149 -5.960 1.00 98.88 72 VAL A CA 1
ATOM 543 C C . VAL A 1 72 ? -1.766 1.216 -6.811 1.00 98.88 72 VAL A C 1
ATOM 545 O O . VAL A 1 72 ? -1.467 0.030 -6.871 1.00 98.88 72 VAL A O 1
ATOM 548 N N . LYS A 1 73 ? -2.762 1.734 -7.542 1.00 98.88 73 LYS A N 1
ATOM 549 C CA . LYS A 1 73 ? -3.592 0.922 -8.452 1.00 98.88 73 LYS A CA 1
ATOM 550 C C . LYS A 1 73 ? -2.749 0.164 -9.477 1.00 98.88 73 LYS A C 1
ATOM 552 O O . LYS A 1 73 ? -2.962 -1.029 -9.675 1.00 98.88 73 LYS A O 1
ATOM 557 N N . LEU A 1 74 ? -1.786 0.846 -10.104 1.00 98.88 74 LEU A N 1
ATOM 558 C CA . LEU A 1 74 ? -0.893 0.224 -11.079 1.00 98.88 74 LEU A CA 1
ATOM 559 C C . LEU A 1 74 ? -0.083 -0.916 -10.447 1.00 98.88 74 LEU A C 1
ATOM 561 O O . LEU A 1 74 ? -0.043 -2.008 -11.003 1.00 98.88 74 LEU A O 1
ATOM 565 N N . LEU A 1 75 ? 0.522 -0.688 -9.281 1.00 98.81 75 LEU A N 1
ATOM 566 C CA . LEU A 1 75 ? 1.316 -1.706 -8.591 1.00 98.81 75 LEU A CA 1
ATOM 567 C C . LEU A 1 75 ? 0.462 -2.886 -8.118 1.00 98.81 75 LEU A C 1
ATOM 569 O O . LEU A 1 75 ? 0.883 -4.021 -8.285 1.00 98.81 75 LEU A O 1
ATOM 573 N N . LEU A 1 76 ? -0.743 -2.650 -7.589 1.00 98.81 76 LEU A N 1
ATOM 574 C CA . LEU A 1 76 ? -1.647 -3.726 -7.161 1.00 98.81 76 LEU A CA 1
ATOM 575 C C . LEU A 1 76 ? -2.092 -4.622 -8.326 1.00 98.81 76 LEU A C 1
ATOM 577 O O . LEU A 1 76 ? -2.356 -5.804 -8.111 1.00 98.81 76 LEU A O 1
ATOM 581 N N . SER A 1 77 ? -2.140 -4.081 -9.549 1.00 98.56 77 SER A N 1
ATOM 582 C CA . SER A 1 77 ? -2.439 -4.852 -10.761 1.00 98.56 77 SER A CA 1
ATOM 583 C C . SER A 1 77 ? -1.272 -5.710 -11.268 1.00 98.56 77 SER A C 1
ATOM 585 O O . SER A 1 77 ? -1.485 -6.592 -12.098 1.00 98.56 77 SER A O 1
ATOM 587 N N . ASP A 1 78 ? -0.050 -5.480 -10.778 1.00 98.56 78 ASP A N 1
ATOM 588 C CA . ASP A 1 78 ? 1.121 -6.277 -11.135 1.00 98.56 78 ASP A CA 1
ATOM 589 C C . ASP A 1 78 ? 1.224 -7.505 -10.220 1.00 98.56 78 ASP A C 1
ATOM 591 O O . ASP A 1 78 ? 1.358 -7.391 -9.001 1.00 98.56 78 ASP A O 1
ATOM 595 N N . SER A 1 79 ? 1.193 -8.704 -10.807 1.00 98.00 79 SER A N 1
ATOM 596 C CA . SER A 1 79 ? 1.221 -9.974 -10.067 1.00 98.00 79 SER A CA 1
ATOM 597 C C . SER A 1 79 ? 2.490 -10.200 -9.244 1.00 98.00 79 SER A C 1
ATOM 599 O O . SER A 1 79 ? 2.495 -11.066 -8.373 1.00 98.00 79 SER A O 1
ATOM 601 N N . ARG A 1 80 ? 3.576 -9.472 -9.532 1.00 98.44 80 ARG A N 1
ATOM 602 C CA . ARG A 1 80 ? 4.834 -9.568 -8.778 1.00 98.44 80 ARG A CA 1
ATOM 603 C C . ARG A 1 80 ? 4.759 -8.826 -7.444 1.00 98.44 80 ARG A C 1
ATOM 605 O O . ARG A 1 80 ? 5.537 -9.124 -6.548 1.00 98.44 80 ARG A O 1
ATOM 612 N N . VAL A 1 81 ? 3.858 -7.852 -7.317 1.00 98.75 81 VAL A N 1
ATOM 613 C CA . VAL A 1 81 ? 3.711 -7.035 -6.110 1.00 98.75 81 VAL A CA 1
ATOM 614 C C . VAL A 1 81 ? 2.846 -7.766 -5.093 1.00 98.75 81 VAL A C 1
ATOM 616 O O . VAL A 1 81 ? 1.727 -8.170 -5.399 1.00 98.75 81 VAL A O 1
ATOM 619 N N . ASP A 1 82 ? 3.337 -7.864 -3.862 1.00 98.75 82 ASP A N 1
ATOM 620 C CA . ASP A 1 82 ? 2.578 -8.341 -2.710 1.00 98.75 82 ASP A CA 1
ATOM 621 C C . ASP A 1 82 ? 2.329 -7.185 -1.720 1.00 98.75 82 ASP A C 1
ATOM 623 O O . ASP A 1 82 ? 3.245 -6.784 -0.992 1.00 98.75 82 ASP A O 1
ATOM 627 N N . PRO A 1 83 ? 1.106 -6.620 -1.668 1.00 98.50 83 PRO A N 1
ATOM 628 C CA . PRO A 1 83 ? 0.770 -5.559 -0.719 1.00 98.50 83 PRO A CA 1
ATOM 629 C C . PRO A 1 83 ? 0.675 -6.044 0.740 1.00 98.50 83 PRO A C 1
ATOM 631 O O . PRO A 1 83 ? 0.671 -5.208 1.649 1.00 98.50 83 PRO A O 1
ATOM 634 N N . GLY A 1 84 ? 0.622 -7.363 0.973 1.00 98.44 84 GLY A N 1
ATOM 635 C CA . GLY A 1 84 ? 0.625 -7.983 2.298 1.00 98.44 84 GLY A CA 1
ATOM 636 C C . GLY A 1 84 ? 2.022 -8.183 2.894 1.00 98.44 84 GLY A C 1
ATOM 637 O O . GLY A 1 84 ? 2.159 -8.503 4.078 1.00 98.44 84 GLY A O 1
ATOM 638 N N . ALA A 1 85 ? 3.076 -7.943 2.112 1.00 98.38 85 ALA A N 1
ATOM 639 C CA . ALA A 1 85 ? 4.451 -8.139 2.543 1.00 98.38 85 ALA A CA 1
ATOM 640 C C . ALA A 1 85 ? 4.857 -7.251 3.735 1.00 98.38 85 ALA A C 1
ATOM 642 O O . ALA A 1 85 ? 4.313 -6.167 3.981 1.00 98.38 85 ALA A O 1
ATOM 643 N N . TYR A 1 86 ? 5.888 -7.713 4.454 1.00 97.81 86 TYR A N 1
ATOM 644 C CA . TYR A 1 86 ? 6.434 -7.046 5.640 1.00 97.81 86 TYR A CA 1
ATOM 645 C C . TYR A 1 86 ? 5.346 -6.783 6.696 1.00 97.81 86 TYR A C 1
ATOM 647 O O . TYR A 1 86 ? 5.187 -5.666 7.185 1.00 97.81 86 TYR A O 1
ATOM 655 N N . ASP A 1 87 ? 4.545 -7.807 6.994 1.00 98.06 87 ASP A N 1
ATOM 656 C CA . ASP A 1 87 ? 3.379 -7.742 7.879 1.00 98.06 87 ASP A CA 1
ATOM 657 C C . ASP A 1 87 ? 2.414 -6.607 7.497 1.00 98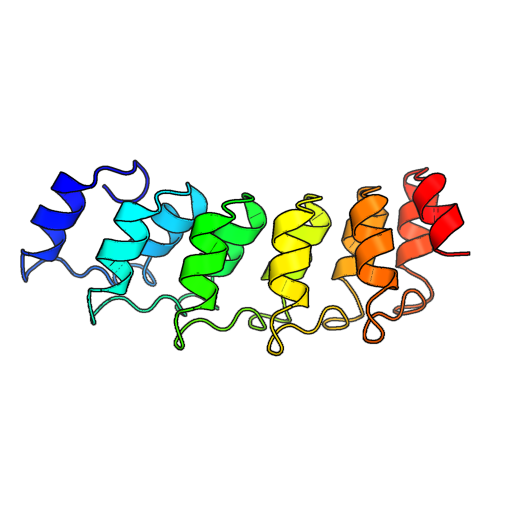.06 87 ASP A C 1
ATOM 659 O O . ASP A 1 87 ? 2.129 -5.708 8.294 1.00 98.06 87 ASP A O 1
ATOM 663 N N . ASN A 1 88 ? 1.954 -6.594 6.243 1.00 98.50 88 ASN A N 1
ATOM 664 C CA . ASN A 1 88 ? 0.971 -5.629 5.743 1.00 98.50 88 ASN A CA 1
ATOM 665 C C . ASN A 1 88 ? 1.396 -4.164 5.962 1.00 98.50 88 ASN A C 1
ATOM 667 O O . ASN A 1 88 ? 0.608 -3.299 6.355 1.00 98.50 88 ASN A O 1
ATOM 671 N N . TYR A 1 89 ? 2.679 -3.844 5.763 1.00 98.62 89 TYR A N 1
ATOM 672 C CA . TYR A 1 89 ? 3.175 -2.513 6.132 1.00 98.62 89 TYR A CA 1
ATOM 673 C C . TYR A 1 89 ? 2.625 -1.383 5.260 1.00 98.62 89 TYR A C 1
ATOM 675 O O . TYR A 1 89 ? 2.513 -0.249 5.728 1.00 98.62 89 TYR A O 1
ATOM 683 N N . ALA A 1 90 ? 2.236 -1.688 4.020 1.00 98.69 90 ALA A N 1
ATOM 684 C CA . ALA A 1 90 ? 1.623 -0.722 3.114 1.00 98.69 90 ALA A CA 1
ATOM 685 C C . ALA A 1 90 ? 0.331 -0.123 3.702 1.00 98.69 90 ALA A C 1
ATOM 687 O O . ALA A 1 90 ? 0.210 1.102 3.781 1.00 98.69 90 ALA A O 1
ATOM 688 N N . ILE A 1 91 ? -0.591 -0.964 4.195 1.00 98.81 91 ILE A N 1
ATOM 689 C CA . ILE A 1 91 ? -1.834 -0.483 4.821 1.00 98.81 91 ILE A CA 1
ATOM 690 C C . ILE A 1 91 ? -1.555 0.207 6.153 1.00 98.81 91 ILE A C 1
ATOM 692 O O . ILE A 1 91 ? -2.127 1.261 6.411 1.00 98.81 91 ILE A O 1
ATOM 696 N N . ARG A 1 92 ? -0.600 -0.290 6.954 1.00 98.75 92 ARG A N 1
ATOM 697 C CA . ARG A 1 92 ? -0.193 0.378 8.202 1.00 98.75 92 ARG A CA 1
ATOM 698 C C . ARG A 1 92 ? 0.273 1.818 7.944 1.00 98.75 92 ARG A C 1
ATOM 700 O O . ARG A 1 92 ? -0.201 2.730 8.620 1.00 98.75 92 ARG A O 1
ATOM 707 N N . LEU A 1 93 ? 1.135 2.059 6.949 1.00 98.75 93 LEU A N 1
ATOM 708 C CA . LEU A 1 93 ? 1.582 3.417 6.595 1.00 98.75 93 LEU A CA 1
ATOM 709 C C . LEU A 1 93 ? 0.447 4.297 6.058 1.00 98.75 93 LEU A C 1
ATOM 711 O O . LEU A 1 93 ? 0.339 5.454 6.466 1.00 98.75 93 LEU A O 1
ATOM 715 N N . ALA A 1 94 ? -0.418 3.760 5.193 1.00 98.81 94 ALA A N 1
ATOM 716 C CA . ALA A 1 94 ? -1.581 4.494 4.692 1.00 98.81 94 ALA A CA 1
ATOM 717 C C . ALA A 1 94 ? -2.524 4.907 5.837 1.00 98.81 94 ALA A C 1
ATOM 719 O O . ALA A 1 94 ? -2.968 6.054 5.892 1.00 98.81 94 ALA A O 1
ATOM 720 N N . CYS A 1 95 ? -2.762 4.005 6.795 1.00 98.81 95 CYS A N 1
ATOM 721 C CA . CYS A 1 95 ? -3.575 4.264 7.977 1.00 98.81 95 CYS A CA 1
ATOM 722 C C . CYS A 1 95 ? -2.936 5.289 8.916 1.00 98.81 95 CYS A C 1
ATOM 724 O O . CYS A 1 95 ? -3.627 6.191 9.384 1.00 98.81 95 CYS A O 1
ATOM 726 N N . ARG A 1 96 ? -1.621 5.196 9.153 1.00 98.75 96 ARG A N 1
ATOM 727 C CA . ARG A 1 96 ? -0.859 6.164 9.959 1.00 98.75 96 ARG A CA 1
ATOM 728 C C . ARG A 1 96 ? -0.898 7.578 9.382 1.00 98.75 96 ARG A C 1
ATOM 730 O O . ARG A 1 96 ? -0.849 8.522 10.156 1.00 98.75 96 ARG A O 1
ATOM 737 N N . ASN A 1 97 ? -0.937 7.720 8.059 1.00 98.69 97 ASN A N 1
ATOM 738 C CA . ASN A 1 97 ? -0.925 9.026 7.395 1.00 98.69 97 ASN A CA 1
ATOM 739 C C . ASN A 1 97 ? -2.329 9.534 7.020 1.00 98.69 97 ASN A C 1
ATOM 741 O O . ASN A 1 97 ? -2.449 10.628 6.473 1.00 98.69 97 ASN A O 1
ATOM 745 N N . GLY A 1 98 ? -3.385 8.762 7.299 1.00 98.56 98 GLY A N 1
ATOM 746 C CA . GLY A 1 98 ? -4.763 9.188 7.057 1.00 98.56 98 GLY A CA 1
ATOM 747 C C . GLY A 1 98 ? -5.208 9.105 5.593 1.00 98.56 98 GLY A C 1
ATOM 748 O O . GLY A 1 98 ? -6.168 9.770 5.210 1.00 98.56 98 GLY A O 1
ATOM 749 N N . HIS A 1 99 ? -4.535 8.312 4.753 1.00 98.75 99 HIS A N 1
ATOM 750 C CA . HIS A 1 99 ? -4.786 8.261 3.306 1.00 98.75 99 HIS A CA 1
ATOM 751 C C . HIS A 1 99 ? -6.004 7.399 2.961 1.00 98.75 99 HIS A C 1
ATOM 753 O O . HIS A 1 99 ? -5.864 6.283 2.464 1.00 98.75 99 HIS A O 1
ATOM 759 N N . ILE A 1 100 ? -7.206 7.923 3.214 1.00 98.62 100 ILE A N 1
ATOM 760 C CA . ILE A 1 100 ? -8.491 7.204 3.112 1.00 98.62 100 ILE A CA 1
ATOM 761 C C . ILE A 1 100 ? -8.633 6.409 1.804 1.00 98.62 100 ILE A C 1
ATOM 763 O O . ILE A 1 100 ? -8.957 5.225 1.842 1.00 98.62 100 ILE A O 1
ATOM 767 N N . GLU A 1 101 ? -8.369 7.026 0.649 1.00 98.75 101 GLU A N 1
ATOM 768 C CA . GLU A 1 101 ? -8.539 6.355 -0.650 1.00 98.75 101 GLU A CA 1
ATOM 769 C C . GLU A 1 101 ? -7.530 5.221 -0.873 1.00 98.75 101 GLU A C 1
ATOM 771 O O . GLU A 1 101 ? -7.882 4.187 -1.437 1.00 98.75 101 GLU A O 1
ATOM 776 N N . VAL A 1 102 ? -6.299 5.356 -0.370 1.00 98.88 102 VAL A N 1
ATOM 777 C CA . VAL A 1 102 ? -5.318 4.261 -0.401 1.00 98.88 102 VAL A CA 1
ATOM 778 C C . VAL A 1 102 ? -5.755 3.125 0.521 1.00 98.88 102 VAL A C 1
ATOM 780 O O . VAL A 1 102 ? -5.669 1.965 0.127 1.00 98.88 102 VAL A O 1
ATOM 783 N N . VAL A 1 103 ? -6.271 3.431 1.716 1.00 98.88 103 VAL A N 1
ATOM 784 C CA . VAL A 1 103 ? -6.773 2.398 2.637 1.00 98.88 103 VAL A CA 1
ATOM 785 C C . VAL A 1 103 ? -7.941 1.637 2.006 1.00 98.88 103 VAL A C 1
ATOM 787 O O . VAL A 1 103 ? -7.943 0.412 2.050 1.00 98.88 103 VAL A O 1
ATOM 790 N N . LYS A 1 104 ? -8.886 2.319 1.343 1.00 98.88 104 LYS A N 1
ATOM 791 C CA . LYS A 1 104 ? -9.979 1.656 0.604 1.00 98.88 104 LYS A CA 1
ATOM 792 C C . LYS A 1 104 ? -9.461 0.712 -0.481 1.00 98.88 104 LYS A C 1
ATOM 794 O O . LYS A 1 104 ? -9.952 -0.408 -0.584 1.00 98.88 104 LYS A O 1
ATOM 799 N N . LEU A 1 105 ? -8.480 1.152 -1.274 1.00 98.75 105 LEU A N 1
ATOM 800 C CA . LEU A 1 105 ? -7.873 0.317 -2.316 1.00 98.75 105 LEU A CA 1
ATOM 801 C C . LEU A 1 105 ? -7.210 -0.930 -1.729 1.00 98.75 105 LEU A C 1
ATOM 803 O O . LEU A 1 105 ? -7.402 -2.019 -2.258 1.00 98.75 105 LEU A O 1
ATOM 807 N N . LEU A 1 106 ? -6.462 -0.774 -0.636 1.00 98.75 106 LEU A N 1
ATOM 808 C CA . LEU A 1 106 ? -5.782 -1.888 0.019 1.00 98.75 106 LEU A CA 1
ATOM 809 C C . LEU A 1 106 ? -6.769 -2.859 0.676 1.00 98.75 106 LEU A C 1
ATOM 811 O O . LEU A 1 106 ? -6.606 -4.059 0.517 1.00 98.75 106 LEU A O 1
ATOM 815 N N . LEU A 1 107 ? -7.818 -2.375 1.351 1.00 98.75 107 LEU A N 1
ATOM 816 C CA . LEU A 1 107 ? -8.839 -3.241 1.962 1.00 98.75 107 LEU A CA 1
ATOM 817 C C . LEU A 1 107 ? -9.629 -4.060 0.931 1.00 98.75 107 LEU A C 1
ATOM 819 O O . LEU A 1 107 ? -10.095 -5.152 1.252 1.00 98.75 107 LEU A O 1
ATOM 823 N N . ALA A 1 108 ? -9.770 -3.547 -0.295 1.00 98.56 108 ALA A N 1
ATOM 824 C CA . ALA A 1 108 ? -10.409 -4.259 -1.399 1.00 98.56 108 ALA A CA 1
ATOM 825 C C . ALA A 1 108 ? -9.526 -5.368 -2.007 1.00 98.56 108 ALA A C 1
ATOM 827 O O . ALA A 1 108 ? -10.038 -6.213 -2.742 1.00 98.56 108 ALA A O 1
ATOM 828 N N . ASP A 1 109 ? -8.221 -5.379 -1.724 1.00 98.50 109 ASP A N 1
ATOM 829 C CA . ASP A 1 109 ? -7.296 -6.406 -2.193 1.00 98.50 109 ASP A CA 1
ATOM 830 C C . ASP A 1 109 ? -7.255 -7.580 -1.203 1.00 98.50 109 ASP A C 1
ATOM 832 O O . ASP A 1 109 ? -6.928 -7.420 -0.027 1.00 98.50 109 ASP A O 1
ATOM 836 N N . CYS A 1 110 ? -7.573 -8.788 -1.674 1.00 97.56 110 CYS A N 1
ATOM 837 C CA . CYS A 1 110 ? -7.673 -9.973 -0.818 1.00 97.56 110 CYS A CA 1
ATOM 838 C C . CYS A 1 110 ? -6.339 -10.409 -0.193 1.00 97.56 110 CYS A C 1
ATOM 840 O O . CYS A 1 110 ? -6.345 -11.189 0.759 1.00 97.56 110 CYS A O 1
ATOM 842 N N . ARG A 1 111 ? -5.207 -9.920 -0.714 1.00 98.31 111 ARG A N 1
ATOM 843 C CA . ARG A 1 111 ? -3.866 -10.202 -0.184 1.00 98.31 111 ARG A CA 1
ATOM 844 C C . ARG A 1 111 ? -3.538 -9.365 1.053 1.00 98.31 111 ARG A C 1
ATOM 846 O O . ARG A 1 111 ? -2.598 -9.692 1.769 1.00 98.31 111 ARG A O 1
ATOM 853 N N . VAL A 1 112 ? -4.288 -8.289 1.299 1.00 98.69 112 VAL A N 1
ATOM 854 C CA . VAL A 1 112 ? -4.080 -7.402 2.446 1.00 98.69 112 VAL A CA 1
ATOM 855 C C . VAL A 1 112 ? -4.899 -7.888 3.631 1.00 98.69 112 VAL A C 1
ATOM 857 O O . VAL A 1 112 ? -6.114 -8.033 3.531 1.00 98.69 112 VAL A O 1
ATOM 860 N N . ASP A 1 113 ? -4.245 -8.058 4.773 1.00 98.69 113 ASP A N 1
ATOM 861 C CA . ASP A 1 113 ? -4.861 -8.312 6.070 1.00 98.69 113 ASP A CA 1
ATOM 862 C C . ASP A 1 113 ? -4.687 -7.087 6.996 1.00 98.69 113 ASP A C 1
ATOM 864 O O . ASP A 1 113 ? -3.582 -6.839 7.494 1.00 98.69 113 ASP A O 1
ATOM 868 N N . PRO A 1 114 ? -5.751 -6.298 7.248 1.00 98.44 114 PRO A N 1
ATOM 869 C CA . PRO A 1 114 ? -5.685 -5.148 8.151 1.00 98.44 114 PRO A CA 1
ATOM 870 C C . PRO A 1 114 ? -5.516 -5.535 9.633 1.00 98.44 114 PRO A C 1
ATOM 872 O O . PRO A 1 114 ? -5.170 -4.666 10.439 1.00 98.44 114 PRO A O 1
ATOM 875 N N . GLY A 1 115 ? -5.739 -6.806 9.995 1.00 98.19 115 GLY A N 1
ATOM 876 C CA . GLY A 1 115 ? -5.556 -7.334 11.349 1.00 98.19 115 GLY A CA 1
ATOM 877 C C . GLY A 1 115 ? -4.126 -7.789 11.661 1.00 98.19 115 GLY A C 1
ATOM 878 O O . GLY A 1 115 ? -3.793 -8.045 12.822 1.00 98.19 115 GLY A O 1
ATOM 879 N N . ALA A 1 116 ? -3.252 -7.846 10.653 1.00 97.81 116 ALA A N 1
ATOM 880 C CA . ALA A 1 116 ? -1.881 -8.312 10.808 1.00 97.81 116 ALA A CA 1
ATOM 881 C C . ALA A 1 116 ? -1.057 -7.462 11.789 1.00 97.81 116 ALA A C 1
ATOM 883 O O . ALA A 1 116 ? -1.290 -6.261 11.972 1.00 97.81 116 ALA A O 1
ATOM 884 N N . PHE A 1 117 ? -0.040 -8.102 12.380 1.00 97.06 117 PHE A N 1
ATOM 885 C CA . PHE A 1 117 ? 0.857 -7.498 13.369 1.00 97.06 117 PHE A CA 1
ATOM 886 C C . PHE A 1 117 ? 0.063 -6.827 14.497 1.00 97.06 117 PHE A C 1
ATOM 888 O O . PHE A 1 117 ? 0.128 -5.615 14.663 1.00 97.06 117 PHE A O 1
ATOM 895 N N . ASP A 1 118 ? -0.760 -7.608 15.203 1.00 97.25 118 ASP A N 1
ATOM 896 C CA . ASP A 1 118 ? -1.598 -7.160 16.322 1.00 97.25 118 ASP A CA 1
ATOM 897 C C . ASP A 1 118 ? -2.519 -5.968 15.996 1.00 97.25 118 ASP A C 1
ATOM 899 O O . ASP A 1 118 ? -2.718 -5.083 16.828 1.00 97.25 118 ASP A O 1
ATOM 903 N N . ASN A 1 119 ? -3.105 -5.917 14.795 1.00 98.06 119 ASN A N 1
ATOM 904 C CA . ASN A 1 119 ? -3.987 -4.826 14.361 1.00 98.06 119 ASN A CA 1
ATOM 905 C C . ASN A 1 119 ? -3.305 -3.439 14.360 1.00 98.06 119 ASN A C 1
ATOM 907 O O . ASN A 1 119 ? -3.934 -2.409 14.618 1.00 98.06 119 ASN A O 1
ATOM 911 N N . TYR A 1 120 ? -2.008 -3.356 14.049 1.00 98.19 120 TYR A N 1
ATOM 912 C CA . TYR A 1 120 ? -1.287 -2.073 14.069 1.00 98.19 120 TYR A CA 1
ATOM 913 C C . TYR A 1 120 ? -1.870 -1.005 13.128 1.00 98.19 120 TYR A C 1
ATOM 915 O O . TYR A 1 120 ? -1.684 0.186 13.377 1.00 98.19 120 TYR A O 1
ATOM 923 N N . ALA A 1 121 ? -2.595 -1.395 12.074 1.00 98.56 121 ALA A N 1
ATOM 924 C CA . ALA A 1 121 ? -3.262 -0.449 11.181 1.00 98.56 121 ALA A CA 1
ATOM 925 C C . ALA A 1 121 ? -4.261 0.447 11.940 1.00 98.56 121 ALA A C 1
ATOM 927 O O . ALA A 1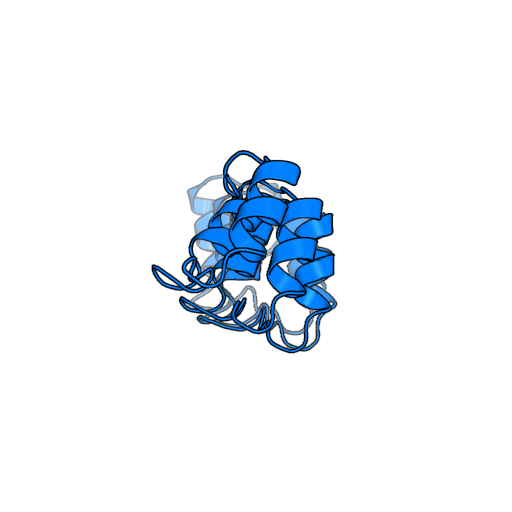 121 ? -4.160 1.677 11.868 1.00 98.56 121 ALA A O 1
ATOM 928 N N . ILE A 1 122 ? -5.167 -0.144 12.735 1.00 98.81 122 ILE A N 1
ATOM 929 C CA . ILE A 1 122 ? -6.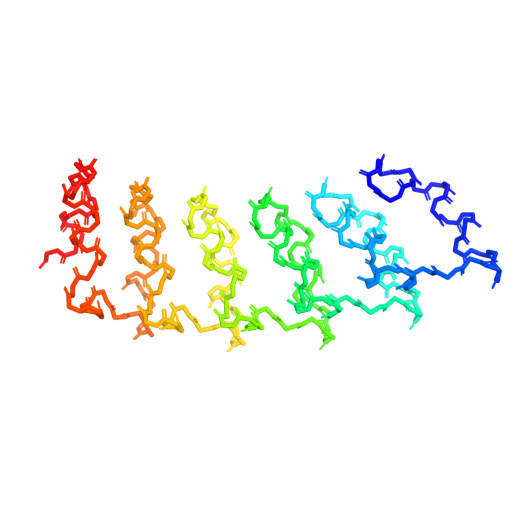131 0.629 13.535 1.00 98.81 122 ILE A CA 1
ATOM 930 C C . ILE A 1 122 ? -5.457 1.319 14.718 1.00 98.81 122 ILE A C 1
ATOM 932 O O . ILE A 1 122 ? -5.827 2.447 15.043 1.00 98.81 122 ILE A O 1
ATOM 936 N N . GLN A 1 123 ? -4.423 0.715 15.315 1.00 98.62 123 GLN A N 1
ATOM 937 C CA . GLN A 1 123 ? -3.651 1.362 16.381 1.00 98.62 123 GLN A CA 1
ATOM 938 C C . GLN A 1 123 ? -3.013 2.673 15.901 1.00 98.62 123 GLN A C 1
ATOM 940 O O . GLN A 1 123 ? -3.115 3.691 16.582 1.00 98.62 123 GLN A O 1
ATOM 945 N N . TRP A 1 124 ? -2.387 2.681 14.720 1.00 98.69 124 TRP A N 1
ATOM 946 C CA . TRP A 1 124 ? -1.736 3.872 14.168 1.00 98.69 124 TRP A CA 1
ATOM 947 C C . TRP A 1 124 ? -2.725 4.923 13.675 1.00 98.69 124 TRP A C 1
ATOM 949 O O . TRP A 1 124 ? -2.507 6.109 13.922 1.00 98.69 124 TRP A O 1
ATOM 959 N N . ALA A 1 125 ? -3.829 4.512 13.043 1.00 98.81 125 ALA A N 1
ATOM 960 C CA . ALA A 1 125 ? -4.913 5.437 12.714 1.00 98.81 125 ALA A CA 1
ATOM 961 C C . ALA A 1 125 ? -5.488 6.094 13.983 1.00 98.81 125 ALA A C 1
ATOM 963 O O . ALA A 1 125 ? -5.751 7.297 13.994 1.00 98.81 125 ALA A O 1
ATOM 964 N N . SER A 1 126 ? -5.608 5.323 15.070 1.00 98.75 126 SER A N 1
ATOM 965 C CA . SER A 1 126 ? -6.113 5.802 16.359 1.00 98.75 126 SER A CA 1
ATOM 966 C C . SER A 1 126 ? -5.129 6.725 17.074 1.00 98.75 126 SER A C 1
ATOM 968 O O . SER A 1 126 ? -5.540 7.765 17.575 1.00 98.75 126 SER A O 1
ATOM 970 N N . ASP A 1 127 ? -3.828 6.409 17.069 1.00 98.69 127 ASP A N 1
ATOM 971 C CA . ASP A 1 127 ? -2.764 7.281 17.598 1.00 98.69 127 ASP A CA 1
ATOM 972 C C . ASP A 1 127 ? -2.750 8.649 16.906 1.00 98.69 127 ASP A C 1
ATOM 974 O O . ASP A 1 127 ? -2.515 9.675 17.547 1.00 98.69 127 ASP A O 1
ATOM 978 N N . LYS A 1 128 ? -3.024 8.676 15.599 1.00 98.69 128 LYS A N 1
ATOM 979 C CA . LYS A 1 128 ? -3.014 9.896 14.783 1.00 98.69 128 LYS A CA 1
ATOM 980 C C . LYS A 1 128 ? -4.363 10.600 14.676 1.00 98.69 128 LYS A C 1
ATOM 982 O O . LYS A 1 128 ? -4.415 11.692 14.120 1.00 98.69 128 LYS A O 1
ATOM 987 N N . GLY A 1 129 ? -5.423 10.033 15.251 1.00 98.50 129 GLY A N 1
ATOM 988 C CA . GLY A 1 129 ? -6.742 10.664 15.275 1.00 98.50 129 GLY A CA 1
ATOM 989 C C . GLY A 1 129 ? -7.444 10.668 13.918 1.00 98.50 129 GLY A C 1
ATOM 990 O O . GLY A 1 129 ? -8.281 11.528 13.657 1.00 98.50 129 GLY A O 1
ATOM 991 N N . HIS A 1 130 ? -7.105 9.735 13.026 1.00 98.81 130 HIS A N 1
ATOM 992 C CA . HIS A 1 130 ? -7.705 9.640 11.697 1.00 98.81 130 HIS A CA 1
ATOM 993 C C . HIS A 1 130 ? -9.078 8.957 11.764 1.00 98.81 130 HIS A C 1
ATOM 995 O O . HIS A 1 130 ? -9.232 7.808 11.354 1.00 98.81 130 HIS A O 1
ATOM 1001 N N . THR A 1 131 ? -10.077 9.674 12.286 1.00 98.75 131 THR A N 1
ATOM 1002 C CA . THR A 1 131 ? -11.441 9.182 12.552 1.00 98.75 131 THR A CA 1
ATOM 1003 C C . THR A 1 131 ? -12.065 8.438 11.370 1.00 98.75 131 THR A C 1
ATOM 1005 O O . THR A 1 131 ? -12.588 7.341 11.553 1.00 98.75 131 THR A O 1
ATOM 1008 N N . ASP A 1 132 ? -11.965 8.974 10.152 1.00 98.75 132 ASP A N 1
ATOM 1009 C CA . ASP A 1 132 ? -12.545 8.334 8.962 1.00 98.75 132 ASP A CA 1
ATOM 1010 C C . ASP A 1 132 ? -11.841 7.024 8.589 1.00 98.75 132 ASP A C 1
ATOM 1012 O O . ASP A 1 132 ? -12.492 6.069 8.167 1.00 98.75 132 ASP A O 1
ATOM 1016 N N . VAL A 1 133 ? -10.520 6.943 8.789 1.00 98.88 133 VAL A N 1
ATOM 1017 C CA . VAL A 1 133 ? -9.761 5.700 8.586 1.00 98.88 133 VAL A CA 1
ATOM 1018 C C . VAL A 1 133 ? -10.116 4.678 9.660 1.00 98.88 133 VAL A C 1
ATOM 1020 O O . VAL A 1 133 ? -10.316 3.515 9.331 1.00 98.88 133 VAL A O 1
ATOM 1023 N N . VAL A 1 134 ? -10.239 5.090 10.926 1.00 98.81 134 VAL A N 1
ATOM 1024 C CA . VAL A 1 134 ? -10.679 4.196 12.010 1.00 98.81 134 VAL A CA 1
ATOM 1025 C C . VAL A 1 134 ? -12.069 3.644 11.705 1.00 98.81 134 VAL A C 1
ATOM 1027 O O . VAL A 1 134 ? -12.271 2.437 11.767 1.00 98.81 134 VAL A O 1
ATOM 1030 N N . LYS A 1 135 ? -13.008 4.502 11.293 1.00 98.75 135 LYS A N 1
ATOM 1031 C CA . LYS A 1 135 ? -14.356 4.085 10.892 1.00 98.75 135 LYS A CA 1
ATOM 1032 C C . LYS A 1 135 ? -14.334 3.092 9.728 1.00 98.75 135 LYS A C 1
ATOM 1034 O O . LYS A 1 135 ? -15.098 2.133 9.738 1.00 98.75 135 LYS A O 1
ATOM 1039 N N . LEU A 1 136 ? -13.471 3.318 8.737 1.00 98.56 136 LEU A N 1
ATOM 1040 C CA . LEU A 1 136 ? -13.299 2.410 7.604 1.00 98.56 136 LEU A CA 1
ATOM 1041 C C . LEU A 1 136 ? -12.749 1.046 8.049 1.00 98.56 136 LEU A C 1
ATOM 1043 O O . LEU A 1 136 ? -13.270 0.023 7.625 1.00 98.56 136 LEU A O 1
ATOM 1047 N N . LEU A 1 137 ? -11.734 1.030 8.918 1.00 98.69 137 LEU A N 1
ATOM 1048 C CA . LEU A 1 137 ? -11.144 -0.202 9.448 1.00 98.69 137 LEU A CA 1
ATOM 1049 C C . LEU A 1 137 ? -12.137 -0.992 10.308 1.00 98.69 137 LEU A C 1
ATOM 1051 O O . LEU A 1 137 ? -12.216 -2.202 10.165 1.00 98.69 137 LEU A O 1
ATOM 1055 N N . LEU A 1 138 ? -12.936 -0.322 11.145 1.00 98.62 138 LEU A N 1
ATOM 1056 C CA . LEU A 1 138 ? -13.971 -0.968 11.967 1.00 98.62 138 LEU A CA 1
ATOM 1057 C C . LEU A 1 138 ? -15.105 -1.598 11.145 1.00 98.62 138 LEU A C 1
ATOM 1059 O O . LEU A 1 138 ? -15.843 -2.433 11.662 1.00 98.62 138 LEU A O 1
ATOM 1063 N N . ALA A 1 139 ? -15.269 -1.201 9.881 1.00 98.44 139 ALA A N 1
ATOM 1064 C CA . ALA A 1 139 ? -16.221 -1.835 8.974 1.00 98.44 139 ALA A CA 1
ATOM 1065 C C . ALA A 1 139 ? -15.689 -3.153 8.374 1.00 98.44 139 ALA A C 1
ATOM 1067 O O . ALA A 1 139 ? -16.468 -3.906 7.790 1.00 98.44 139 ALA A O 1
ATOM 1068 N N . ASP A 1 140 ? -14.389 -3.436 8.502 1.00 98.31 140 ASP A N 1
ATOM 1069 C CA . ASP A 1 140 ? -13.774 -4.679 8.047 1.00 98.31 140 ASP A CA 1
ATOM 1070 C C . ASP A 1 140 ? -13.760 -5.713 9.181 1.00 98.31 140 ASP A C 1
ATOM 1072 O O . ASP A 1 140 ? -13.166 -5.497 10.236 1.00 98.31 140 ASP A O 1
ATOM 1076 N N . SER A 1 141 ? -14.391 -6.869 8.961 1.00 97.62 141 SER A N 1
ATOM 1077 C CA . SER A 1 141 ? -14.550 -7.910 9.986 1.00 97.62 141 SER A CA 1
ATOM 1078 C C . SER A 1 141 ? -13.238 -8.548 10.452 1.00 97.62 141 SER A C 1
ATOM 1080 O O . SER A 1 141 ? -13.245 -9.300 11.423 1.00 97.62 141 SER A O 1
ATOM 1082 N N . ARG A 1 142 ? -12.129 -8.320 9.739 1.00 97.81 142 ARG A N 1
ATOM 1083 C CA . ARG A 1 142 ? -10.800 -8.833 10.103 1.00 97.81 142 ARG A CA 1
ATOM 1084 C C . ARG A 1 142 ? -10.113 -7.976 11.168 1.00 97.81 142 ARG A C 1
ATOM 1086 O O . ARG A 1 142 ? -9.117 -8.412 11.735 1.00 97.81 142 ARG A O 1
ATOM 1093 N N . VAL A 1 143 ? -10.620 -6.769 11.427 1.00 98.44 143 VAL A N 1
ATOM 1094 C CA . VAL A 1 143 ? -10.043 -5.839 12.400 1.00 98.44 143 VAL A CA 1
ATOM 1095 C C . VAL A 1 143 ? -10.621 -6.092 13.790 1.00 98.44 143 VAL A C 1
ATOM 1097 O O . VAL A 1 143 ? -11.827 -6.001 14.005 1.00 98.44 143 VAL A O 1
ATOM 1100 N N . ASP A 1 144 ? -9.737 -6.339 14.753 1.00 98.31 144 ASP A N 1
ATOM 1101 C CA . ASP A 1 144 ? -10.041 -6.411 16.179 1.00 98.31 144 ASP A CA 1
ATOM 1102 C C . ASP A 1 144 ? -9.473 -5.174 16.911 1.00 98.31 144 ASP A C 1
ATOM 1104 O O . ASP A 1 144 ? -8.271 -5.110 17.197 1.00 98.31 144 ASP A O 1
ATOM 1108 N N . PRO A 1 145 ? -10.310 -4.172 17.250 1.00 97.06 145 PRO A N 1
ATOM 1109 C CA . PRO A 1 145 ? -9.867 -2.988 17.991 1.00 97.06 145 PRO A CA 1
ATOM 1110 C C . PRO A 1 145 ? -9.432 -3.282 19.439 1.00 97.06 145 PRO A C 1
ATOM 1112 O O . PRO A 1 145 ? -8.776 -2.438 20.059 1.00 97.06 145 PRO A O 1
ATOM 1115 N N . SER A 1 146 ? -9.779 -4.454 19.985 1.00 97.44 146 SER A N 1
ATOM 1116 C CA . SER A 1 146 ? -9.431 -4.864 21.351 1.00 97.44 146 SER A CA 1
ATOM 1117 C C . SER A 1 146 ? -8.044 -5.506 21.465 1.00 97.44 146 SER A C 1
ATOM 1119 O O . SER A 1 146 ? -7.531 -5.700 22.576 1.00 97.44 146 SER A O 1
ATOM 1121 N N . ALA A 1 147 ? -7.393 -5.764 20.325 1.00 96.62 147 ALA A N 1
ATOM 1122 C CA . ALA A 1 147 ? -6.068 -6.357 20.251 1.00 96.62 147 ALA A CA 1
ATOM 1123 C C . ALA A 1 147 ? -5.016 -5.596 21.081 1.00 96.62 147 ALA A C 1
ATOM 1125 O O . ALA A 1 147 ? 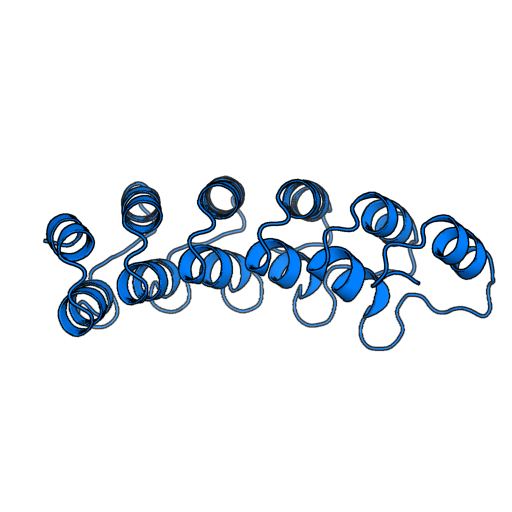-5.097 -4.384 21.326 1.00 96.62 147 ALA A O 1
ATOM 1126 N N . TYR A 1 148 ? -4.000 -6.343 21.523 1.00 96.00 148 TYR A N 1
ATOM 1127 C CA . TYR A 1 148 ? -2.889 -5.840 22.335 1.00 96.00 148 TYR A CA 1
ATOM 1128 C C . TYR A 1 148 ? -3.354 -5.079 23.598 1.00 96.00 148 TYR A C 1
ATOM 1130 O O . TYR A 1 148 ? -2.841 -4.015 23.958 1.00 96.00 148 TYR A O 1
ATOM 1138 N N . SER A 1 149 ? -4.354 -5.638 24.290 1.00 96.25 149 SER A N 1
ATOM 1139 C CA . SER A 1 149 ? -4.964 -5.055 25.494 1.00 96.25 149 SER A CA 1
ATOM 1140 C C . SER A 1 149 ? -5.571 -3.671 25.230 1.00 96.25 149 SER A C 1
ATOM 1142 O O . SER A 1 149 ? -5.244 -2.694 25.917 1.00 96.25 149 SER A O 1
ATOM 1144 N N . ASN A 1 150 ? -6.455 -3.600 24.228 1.00 96.94 150 ASN A N 1
ATOM 1145 C CA . ASN A 1 150 ? -7.181 -2.399 23.810 1.00 96.94 150 ASN A CA 1
ATOM 1146 C C . ASN A 1 150 ? -6.241 -1.234 23.464 1.00 96.94 150 ASN A C 1
ATOM 1148 O O . ASN A 1 150 ? -6.435 -0.092 23.895 1.00 96.94 150 ASN A O 1
ATOM 1152 N N . TYR A 1 151 ? -5.153 -1.510 22.740 1.00 97.94 151 TYR A N 1
ATOM 1153 C CA . TYR A 1 151 ? -4.116 -0.495 22.548 1.00 97.94 151 TYR A CA 1
ATOM 1154 C C . TYR A 1 151 ? -4.577 0.673 21.673 1.00 97.94 151 TYR A C 1
ATOM 1156 O O . TYR A 1 151 ? -4.196 1.812 21.940 1.00 97.94 151 TYR A O 1
ATOM 1164 N N . ALA A 1 152 ? -5.448 0.420 20.691 1.00 98.12 152 ALA A N 1
ATOM 1165 C CA . ALA A 1 152 ? -5.999 1.453 19.817 1.00 98.12 152 ALA A CA 1
ATOM 1166 C C . ALA A 1 152 ? -6.708 2.565 20.613 1.00 98.12 152 ALA A C 1
ATOM 1168 O O . ALA A 1 152 ? -6.344 3.738 20.495 1.00 98.12 152 ALA A O 1
ATOM 1169 N N . ILE A 1 153 ? -7.642 2.203 21.504 1.00 98.56 153 ILE A N 1
ATOM 1170 C CA . ILE A 1 153 ? -8.350 3.184 22.340 1.00 98.56 153 ILE A CA 1
ATOM 1171 C C . ILE A 1 153 ? -7.413 3.838 23.361 1.00 98.56 153 ILE A C 1
ATOM 1173 O O . ILE A 1 153 ? -7.509 5.039 23.597 1.00 98.56 153 ILE A O 1
ATOM 1177 N N . ARG A 1 154 ? -6.437 3.103 23.916 1.00 98.50 154 ARG A N 1
ATOM 1178 C CA . ARG A 1 154 ? -5.428 3.679 24.826 1.00 98.50 154 ARG A CA 1
ATOM 1179 C C . ARG A 1 154 ? -4.594 4.769 24.147 1.00 98.50 154 ARG A C 1
ATOM 1181 O O . ARG A 1 154 ? -4.330 5.793 24.775 1.00 98.50 154 ARG A O 1
ATOM 1188 N N . LEU A 1 155 ? -4.196 4.571 22.887 1.00 98.38 155 LEU A N 1
ATOM 1189 C CA . LEU A 1 155 ? -3.472 5.568 22.090 1.00 98.38 155 LEU A CA 1
ATOM 1190 C C . LEU A 1 155 ? -4.354 6.784 21.775 1.00 98.38 155 LEU A C 1
ATOM 1192 O O . LEU A 1 155 ? -3.918 7.918 21.977 1.00 98.38 155 LEU A O 1
ATOM 1196 N N . ALA A 1 156 ? -5.608 6.559 21.370 1.00 98.56 156 ALA A N 1
ATOM 1197 C CA . ALA A 1 156 ? -6.570 7.635 21.133 1.00 98.56 156 ALA A CA 1
ATOM 1198 C C . ALA A 1 156 ? -6.815 8.481 22.396 1.00 98.56 156 ALA A C 1
ATOM 1200 O O . ALA A 1 156 ? -6.754 9.709 22.334 1.00 98.56 156 ALA A O 1
ATOM 1201 N N . CYS A 1 157 ? -7.000 7.839 23.555 1.00 98.38 157 CYS A N 1
ATOM 1202 C CA . CYS A 1 157 ? -7.133 8.507 24.851 1.00 98.38 157 CYS A CA 1
ATOM 1203 C C . CYS A 1 157 ? -5.877 9.304 25.217 1.00 98.38 157 CYS A C 1
ATOM 1205 O O . CYS A 1 157 ? -5.985 10.462 25.617 1.00 98.38 157 CYS A O 1
ATOM 1207 N N . LYS A 1 158 ? -4.685 8.710 25.056 1.00 98.31 158 LYS A N 1
ATOM 1208 C CA . LYS A 1 158 ? -3.402 9.364 25.361 1.00 98.31 158 LYS A CA 1
ATOM 1209 C C . LYS A 1 158 ? -3.223 10.671 24.582 1.00 98.31 158 LYS A C 1
ATOM 1211 O O . LYS A 1 158 ? -2.685 11.625 25.136 1.00 98.31 158 LYS A O 1
ATOM 1216 N N . ASN A 1 159 ? -3.664 10.707 23.326 1.00 98.00 159 ASN A N 1
ATOM 1217 C CA . ASN A 1 159 ? -3.504 11.865 22.446 1.00 98.00 159 ASN A CA 1
ATOM 1218 C C . ASN A 1 159 ? -4.751 12.771 22.378 1.00 98.00 159 ASN A C 1
ATOM 1220 O O . ASN A 1 159 ? -4.727 13.770 21.665 1.00 98.00 159 ASN A O 1
ATOM 1224 N N . GLY A 1 160 ? -5.822 12.460 23.121 1.00 98.12 160 GLY A N 1
ATOM 1225 C CA . GLY A 1 160 ? -7.027 13.294 23.201 1.00 98.12 160 GLY A CA 1
ATOM 1226 C C . GLY A 1 160 ? -7.964 13.210 21.988 1.00 98.12 160 GLY A C 1
ATOM 1227 O O . GLY A 1 160 ? -8.760 14.122 21.769 1.00 98.12 160 GLY A O 1
ATOM 1228 N N . HIS A 1 161 ? -7.904 12.132 21.202 1.00 98.56 161 HIS A N 1
ATOM 1229 C CA . HIS A 1 161 ? -8.710 11.958 19.986 1.00 98.56 161 HIS A CA 1
ATOM 1230 C C . HIS A 1 161 ? -10.138 11.507 20.310 1.00 98.56 161 HIS A C 1
ATOM 1232 O O . HIS A 1 161 ? -10.503 10.351 20.101 1.00 98.56 161 HIS A O 1
ATOM 1238 N N . ILE A 1 162 ? -10.953 12.426 20.836 1.00 98.44 162 ILE A N 1
ATOM 1239 C CA . ILE A 1 162 ? -12.301 12.150 21.367 1.00 98.44 162 ILE A CA 1
ATOM 1240 C C . ILE A 1 162 ? -13.201 11.402 20.376 1.00 98.44 162 ILE A C 1
ATOM 1242 O O . ILE A 1 162 ? -13.874 10.453 20.769 1.00 98.44 162 ILE A O 1
ATOM 1246 N N . GLU A 1 163 ? -13.209 11.786 19.098 1.00 98.62 163 GLU A N 1
ATOM 1247 C CA . GLU A 1 163 ? -14.057 11.121 18.098 1.00 98.62 163 GLU A CA 1
ATOM 1248 C C . GLU A 1 163 ? -13.616 9.678 17.823 1.00 98.62 163 GLU A C 1
ATOM 1250 O O . GLU A 1 163 ? -14.461 8.803 17.667 1.00 98.62 163 GLU A O 1
ATOM 1255 N N . VAL A 1 164 ? -12.311 9.395 17.852 1.00 98.75 164 VAL A N 1
ATOM 1256 C CA . VAL A 1 164 ? -11.804 8.018 17.765 1.00 98.75 164 VAL A CA 1
ATOM 1257 C C . VAL A 1 164 ? -12.169 7.227 19.020 1.00 98.75 164 VAL A C 1
ATOM 1259 O O . VAL A 1 164 ? -12.597 6.084 18.907 1.00 98.75 164 VAL A O 1
ATOM 1262 N N . VAL A 1 165 ? -12.053 7.822 20.211 1.00 98.62 165 VAL A N 1
ATOM 1263 C CA . VAL A 1 165 ? -12.458 7.160 21.463 1.00 98.62 165 VAL A CA 1
ATOM 1264 C C . VAL A 1 165 ? -13.936 6.776 21.416 1.00 98.62 165 VAL A C 1
ATOM 1266 O O . VAL A 1 165 ? -14.267 5.644 21.740 1.00 98.62 165 VAL A O 1
ATOM 1269 N N . LYS A 1 166 ? -14.815 7.672 20.947 1.00 98.50 166 LYS A N 1
ATOM 1270 C CA . LYS A 1 166 ? -16.247 7.374 20.771 1.00 98.50 166 LYS A CA 1
ATOM 1271 C C . LYS A 1 166 ? -16.509 6.219 19.802 1.00 98.50 166 LYS A C 1
ATOM 1273 O O . LYS A 1 166 ? -17.492 5.518 19.989 1.00 98.50 166 LYS A O 1
ATOM 1278 N N . LEU A 1 167 ? -15.676 6.045 18.773 1.00 98.25 167 LEU A N 1
ATOM 1279 C CA . LEU A 1 167 ? -15.800 4.933 17.822 1.00 98.25 167 LEU A CA 1
ATOM 1280 C C . LEU A 1 167 ? -15.326 3.589 18.392 1.00 98.25 167 LEU A C 1
ATOM 1282 O O . LEU A 1 167 ? -15.745 2.554 17.887 1.00 98.25 167 LEU A O 1
ATOM 1286 N N . LEU A 1 168 ? -14.424 3.601 19.377 1.00 97.50 168 LEU A N 1
ATOM 1287 C CA . LEU A 1 168 ? -13.795 2.399 19.942 1.00 97.50 168 LEU A CA 1
ATOM 1288 C C . LEU A 1 168 ? -14.413 1.943 21.278 1.00 97.50 168 LEU A C 1
ATOM 1290 O O . LEU A 1 168 ? -13.934 0.962 21.848 1.00 97.50 168 LEU A O 1
ATOM 1294 N N . LEU A 1 169 ? -15.412 2.670 21.789 1.00 94.81 169 LEU A N 1
ATOM 1295 C CA . LEU A 1 169 ? -16.239 2.297 22.945 1.00 94.81 169 LEU A CA 1
ATOM 1296 C C . LEU A 1 169 ? -17.423 1.432 22.507 1.00 94.81 169 LEU A C 1
ATOM 1298 O O . LEU A 1 169 ? -17.734 0.481 23.256 1.00 94.81 169 LEU A O 1
#

Foldseek 3Di:
DLLVLPLVVLVVQLPDPVRQCCPPQNVSLLSNLLNLSLSSNVVQLVRPSHQCCTPFNSSLLSNLLNLSLNSNVVQLPDPSHQCCTPQNNSLLSNLLNLNLSSNVVQLPRPSHQCPTPQNSSLLNNLLNLSLNSNVVQVVDPSHDCCTPNNNSLVSNVVNVSVSSVVVSD

Sequence (169 aa):
ASQNGRIEVVKLLLADSRVDPSACDNNSIRLACKNGHIEVVKLLLADSRVDPSAYFNDAVRLACENSHIEVVKLLLSDSRVDPGAYDNYAIRLACRNGHIEVVKLLLADCRVDPGAFDNYAIQWASDKGHTDVVKLLLADSRVDPSAYSNYAIRLACKNGHIEVVKLLL

Organism: Rozella allomycis (strain CSF55) (NCBI:txid988480)